Protein AF-A0A1Z5KJB8-F1 (afdb_monomer)

Sequence (67 aa):
MAEIEIPPFERYRGVDSYFGGSSPLSEGVGYLVVLGFGMFFSVFTTFLVFLNKHYGAKGDETSEHFK

Organism: Fistulifera solaris (NCBI:txid1519565)

pLDDT: mean 81.64, std 13.95, range [46.47, 98.25]

Structure (mmCIF, N/CA/C/O backbone):
data_AF-A0A1Z5KJB8-F1
#
_entry.id   AF-A0A1Z5KJB8-F1
#
loop_
_atom_site.group_PDB
_atom_site.id
_atom_site.type_symbol
_atom_site.label_atom_id
_atom_site.label_alt_id
_atom_site.label_comp_id
_atom_site.label_asym_id
_atom_site.label_entity_id
_atom_site.label_seq_id
_atom_site.pdbx_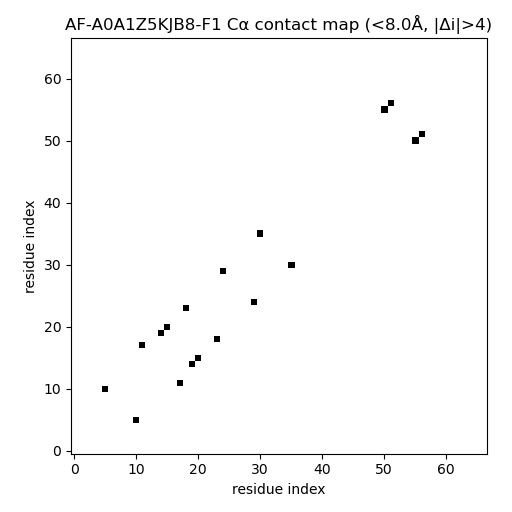PDB_ins_code
_atom_site.Cartn_x
_atom_site.Cartn_y
_atom_site.Cartn_z
_atom_site.occupancy
_atom_site.B_iso_or_equiv
_atom_site.auth_seq_id
_atom_site.auth_comp_id
_atom_site.auth_asym_id
_atom_site.auth_atom_id
_atom_site.pdbx_PDB_model_num
ATOM 1 N N . MET A 1 1 ? -43.281 16.346 17.624 1.00 46.47 1 MET A N 1
ATOM 2 C CA . MET A 1 1 ? -42.231 15.847 18.536 1.00 46.47 1 MET A CA 1
ATOM 3 C C . MET A 1 1 ? -40.960 16.555 18.112 1.00 46.47 1 MET A C 1
ATOM 5 O O . MET A 1 1 ? -40.585 16.397 16.962 1.00 46.47 1 MET A O 1
ATOM 9 N N . ALA A 1 2 ? -40.425 17.455 18.938 1.00 56.38 2 ALA A N 1
ATOM 10 C CA . ALA A 1 2 ? -39.230 18.220 18.587 1.00 56.38 2 ALA A CA 1
ATOM 11 C C . ALA A 1 2 ? -38.004 17.302 18.685 1.00 56.38 2 ALA A C 1
ATOM 13 O O . ALA A 1 2 ? -37.815 16.655 19.715 1.00 56.38 2 ALA A O 1
ATOM 14 N N . GLU A 1 3 ? -37.215 17.214 17.616 1.00 66.31 3 GLU A N 1
ATOM 15 C CA . GLU A 1 3 ? -35.915 16.548 17.652 1.00 66.31 3 GLU A CA 1
ATOM 16 C C . GLU A 1 3 ? -34.986 17.357 18.560 1.00 66.31 3 GLU A C 1
ATOM 18 O O . GLU A 1 3 ? -34.737 18.538 18.329 1.00 66.31 3 GLU A O 1
ATOM 23 N N . ILE A 1 4 ? -34.526 16.739 19.644 1.00 72.94 4 ILE A N 1
ATOM 24 C CA . ILE A 1 4 ? -33.569 17.353 20.561 1.00 72.94 4 ILE A CA 1
ATOM 25 C C . ILE A 1 4 ? -32.196 17.262 19.890 1.00 72.94 4 ILE A C 1
ATOM 27 O O . ILE A 1 4 ? -31.590 16.191 19.851 1.00 72.94 4 ILE A O 1
ATOM 31 N N . GLU A 1 5 ? -31.721 18.375 19.330 1.00 78.62 5 GLU A N 1
ATOM 32 C CA . GLU A 1 5 ? -30.378 18.474 18.759 1.00 78.62 5 GLU A CA 1
ATOM 33 C C . GLU A 1 5 ? -29.345 18.467 19.892 1.00 78.62 5 GLU A C 1
ATOM 35 O O . GLU A 1 5 ? -29.127 19.455 20.593 1.00 78.62 5 GLU A O 1
ATOM 40 N N . ILE A 1 6 ? -28.740 17.304 20.115 1.00 81.88 6 ILE A N 1
ATOM 41 C CA . ILE A 1 6 ? -27.645 17.146 21.071 1.00 81.88 6 ILE A CA 1
ATOM 42 C C . ILE A 1 6 ? -26.377 17.832 20.548 1.00 81.88 6 ILE A C 1
ATOM 44 O O . ILE A 1 6 ? -26.017 17.645 19.380 1.00 81.88 6 ILE A O 1
ATOM 48 N N . PRO A 1 7 ? -25.658 18.584 21.402 1.00 82.69 7 PRO A N 1
ATOM 49 C CA . PRO A 1 7 ? -24.451 19.274 20.988 1.00 82.69 7 PRO A CA 1
ATOM 50 C C . PRO A 1 7 ? -23.363 18.282 20.534 1.00 82.69 7 PRO A C 1
ATOM 52 O O . PRO A 1 7 ? -23.223 17.194 21.104 1.00 82.69 7 PRO A O 1
ATOM 55 N N 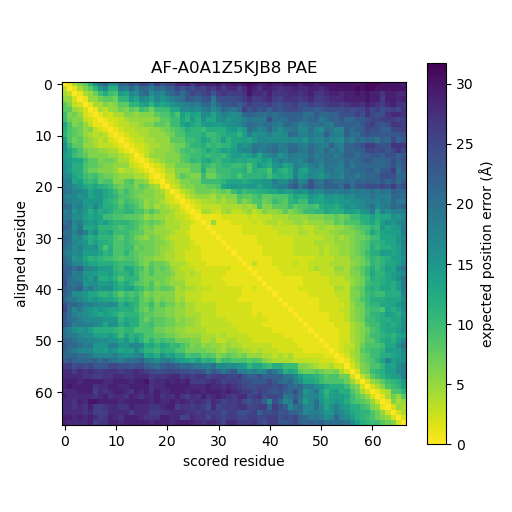. PRO A 1 8 ? -22.550 18.646 19.525 1.00 77.44 8 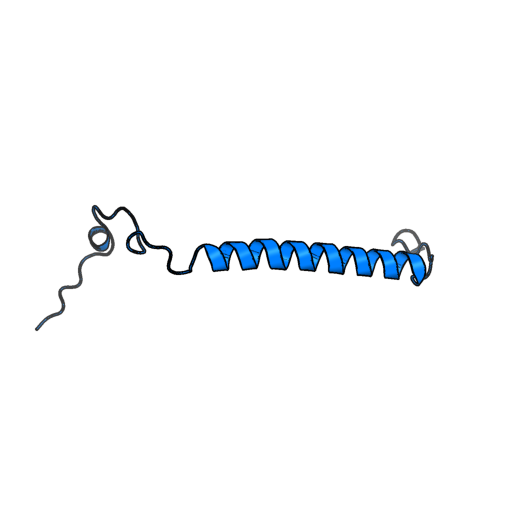PRO A N 1
ATOM 56 C CA . PRO A 1 8 ? -21.649 17.715 18.839 1.00 77.44 8 PRO A CA 1
ATOM 57 C C . PRO A 1 8 ? -20.586 17.084 19.749 1.00 77.44 8 PRO A C 1
ATOM 59 O O . PRO A 1 8 ? -20.136 15.973 19.478 1.00 77.44 8 PRO A O 1
ATOM 62 N N . PHE A 1 9 ? -20.214 17.750 20.845 1.00 77.62 9 PHE A N 1
ATOM 63 C CA . PHE A 1 9 ? -19.253 17.245 21.831 1.00 77.62 9 PHE A CA 1
ATOM 64 C C . PHE A 1 9 ? -19.831 16.182 22.781 1.00 77.62 9 PHE A C 1
ATOM 66 O O . PHE A 1 9 ? -19.073 15.403 23.353 1.00 77.62 9 PHE A O 1
ATOM 73 N N . GLU A 1 10 ? -21.155 16.105 22.938 1.00 83.50 10 GLU A N 1
ATOM 74 C CA . GLU A 1 10 ? -21.809 15.093 23.779 1.00 83.50 10 GLU A CA 1
ATOM 75 C C . GLU A 1 10 ? -22.096 13.799 22.994 1.00 83.50 10 GLU A C 1
ATOM 77 O O . GLU A 1 10 ? -22.205 12.726 23.583 1.00 83.50 10 GLU A O 1
ATOM 82 N N . ARG A 1 11 ? -22.167 13.883 21.654 1.00 77.12 11 ARG A N 1
ATOM 83 C CA . ARG A 1 11 ? -22.568 12.789 20.747 1.00 77.12 11 ARG A CA 1
ATOM 84 C C . ARG A 1 11 ? -21.698 11.526 20.856 1.00 77.12 11 ARG A C 1
ATOM 86 O O . ARG A 1 11 ? -22.185 10.441 20.559 1.00 77.12 11 ARG A O 1
ATOM 93 N N . TYR A 1 12 ? -20.444 11.659 21.292 1.00 76.12 12 TYR A N 1
ATOM 94 C CA . TYR A 1 12 ? -19.480 10.553 21.388 1.00 76.12 12 TYR A CA 1
ATOM 95 C C . TYR A 1 12 ? -18.802 10.453 22.763 1.00 76.12 12 TYR A C 1
ATOM 97 O O . TYR A 1 12 ? -17.728 9.866 22.901 1.00 76.12 12 TYR A O 1
ATOM 105 N N . ARG A 1 13 ? -19.409 11.027 23.806 1.00 82.19 13 ARG A N 1
ATOM 106 C CA . ARG A 1 13 ? -18.846 10.993 25.159 1.00 82.19 13 ARG A CA 1
ATOM 107 C C . ARG A 1 13 ? -18.901 9.569 25.730 1.00 82.19 13 ARG A C 1
ATOM 109 O O . ARG A 1 13 ? -19.981 9.023 25.919 1.00 82.19 13 ARG A O 1
ATOM 116 N N . GLY A 1 14 ? -17.737 8.991 26.040 1.00 80.06 14 GLY A N 1
ATOM 117 C CA . GLY A 1 14 ? -17.624 7.638 26.608 1.00 80.06 14 GLY A CA 1
ATOM 118 C C . GLY A 1 14 ? -17.698 6.498 25.586 1.00 80.06 14 GLY A C 1
ATOM 119 O O . GLY A 1 14 ? -17.908 5.356 25.980 1.00 80.06 14 GLY A O 1
ATOM 120 N N . VAL A 1 15 ? -17.546 6.799 24.292 1.00 78.75 15 VAL A N 1
ATOM 121 C CA . VAL A 1 15 ? -17.523 5.803 23.211 1.00 78.75 15 VAL A CA 1
ATOM 122 C C . VAL A 1 15 ? -16.078 5.596 22.754 1.00 78.75 15 VAL A C 1
ATOM 124 O O . VAL A 1 15 ? -15.399 6.562 22.417 1.00 78.75 15 VAL A O 1
ATOM 127 N N . ASP A 1 16 ? -15.615 4.346 22.700 1.00 80.31 16 ASP A N 1
ATOM 128 C CA . ASP A 1 16 ? -14.220 4.022 22.345 1.00 80.31 16 ASP A CA 1
ATOM 129 C C . ASP A 1 16 ? -13.925 4.140 20.839 1.00 80.31 16 ASP A C 1
ATOM 131 O O . ASP A 1 16 ? -12.773 4.120 20.407 1.00 80.31 16 ASP A O 1
ATOM 135 N N . SER A 1 17 ? -14.963 4.250 20.008 1.00 79.06 17 SER A N 1
ATOM 136 C CA . SER A 1 17 ? -14.824 4.323 18.557 1.00 79.06 17 SER A CA 1
ATOM 137 C C . SER A 1 17 ? -15.954 5.118 17.922 1.00 79.06 17 SER A C 1
ATOM 139 O O . SER A 1 17 ? -17.132 4.856 18.164 1.00 79.06 17 SER A O 1
ATOM 141 N N . TYR A 1 18 ? -15.583 6.03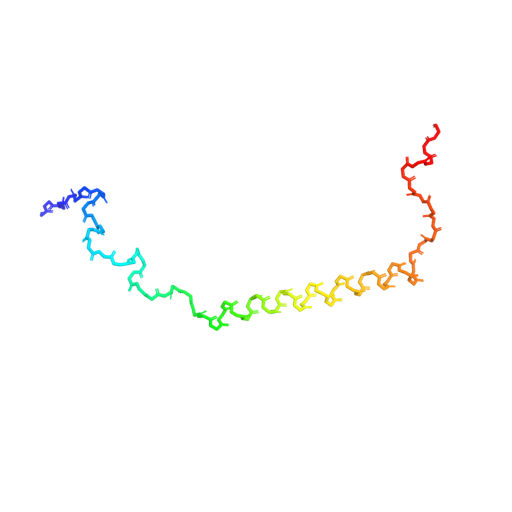0 17.021 1.00 74.62 18 TYR A N 1
ATOM 142 C CA . TYR A 1 18 ? -16.517 6.772 16.171 1.00 74.62 18 TYR A CA 1
ATOM 143 C C . TYR A 1 18 ? -17.337 5.852 15.246 1.00 74.62 18 TYR A C 1
ATOM 145 O O . TYR A 1 18 ? -18.475 6.165 14.910 1.00 74.62 18 TYR A O 1
ATOM 153 N N . PHE A 1 19 ? -16.780 4.697 14.861 1.00 76.25 19 PHE A N 1
ATOM 154 C CA . PHE A 1 19 ? -17.413 3.720 13.964 1.00 76.25 19 PHE A CA 1
ATOM 155 C C . PHE A 1 19 ? -18.070 2.543 14.707 1.00 76.25 19 PHE A C 1
ATOM 157 O O . PHE A 1 19 ? -18.436 1.551 14.083 1.00 76.25 19 PHE A O 1
ATOM 164 N N . GLY A 1 20 ? -18.209 2.615 16.035 1.00 76.31 20 GLY A N 1
ATOM 165 C CA . GLY A 1 20 ? -18.844 1.549 16.819 1.00 76.31 20 GLY A CA 1
ATOM 166 C C . GLY A 1 20 ? -17.973 0.303 17.032 1.00 76.31 20 GLY A C 1
ATOM 167 O O . GLY A 1 20 ? -18.493 -0.760 17.350 1.00 76.31 20 GLY A O 1
ATOM 168 N N . GLY A 1 21 ? -16.652 0.415 16.867 1.00 76.50 21 GLY A N 1
ATOM 169 C CA . GLY A 1 21 ? -15.681 -0.627 17.234 1.00 76.50 21 GLY A CA 1
ATOM 170 C C . GLY A 1 21 ? -15.445 -1.709 16.175 1.00 76.50 21 GLY A C 1
ATOM 171 O O . GLY A 1 21 ? -14.411 -2.370 16.210 1.00 76.50 21 GLY A O 1
ATOM 172 N N . SER A 1 22 ? -16.335 -1.852 15.194 1.00 76.31 22 SER A N 1
ATOM 173 C CA . SER A 1 22 ? -16.145 -2.723 14.029 1.00 76.31 22 SER A CA 1
ATOM 174 C C . SER A 1 22 ? -15.699 -1.917 12.811 1.00 76.31 22 SER A C 1
ATOM 176 O O . SER A 1 22 ? -16.324 -0.914 12.467 1.00 76.31 22 SER A O 1
ATOM 178 N N . SER A 1 23 ? -14.637 -2.364 12.134 1.00 79.38 23 SER A N 1
ATOM 179 C CA . SER A 1 23 ? -14.203 -1.752 10.874 1.00 79.38 23 SER A CA 1
ATOM 180 C C . SER A 1 23 ? -15.337 -1.808 9.837 1.00 79.38 23 SER A C 1
ATOM 182 O O . SER A 1 23 ? -15.910 -2.883 9.638 1.00 79.38 23 SER A O 1
ATOM 184 N N . PRO A 1 24 ? -15.656 -0.697 9.144 1.00 81.25 24 PRO A N 1
ATOM 185 C CA . PRO A 1 24 ? -16.707 -0.669 8.123 1.00 81.25 24 PRO A CA 1
ATOM 186 C C . PRO A 1 24 ? -16.378 -1.545 6.906 1.00 81.25 24 PRO A C 1
ATOM 188 O O . PRO A 1 24 ? -17.265 -1.881 6.125 1.00 81.25 24 PRO A O 1
ATOM 191 N N . LEU A 1 25 ? -15.106 -1.921 6.744 1.00 83.00 25 LEU A N 1
ATOM 192 C CA . LEU A 1 25 ? -14.639 -2.819 5.701 1.00 83.00 25 LEU A CA 1
ATOM 193 C C . LEU A 1 25 ? -13.965 -4.042 6.323 1.00 83.00 25 LEU A C 1
ATOM 195 O O . LEU A 1 25 ? -13.218 -3.922 7.296 1.00 83.00 25 LEU A O 1
ATOM 199 N N . SER A 1 26 ? -14.210 -5.212 5.733 1.00 89.62 26 SER A N 1
ATOM 200 C CA . SER A 1 26 ? -13.557 -6.451 6.150 1.00 89.62 26 SER A CA 1
ATOM 201 C C . SER A 1 26 ? -12.039 -6.312 6.058 1.00 89.62 26 SER A C 1
ATOM 203 O O . SER A 1 26 ? -11.496 -5.896 5.034 1.00 89.62 26 SER A O 1
ATOM 205 N N . GLU A 1 27 ? -11.351 -6.721 7.118 1.00 90.38 27 GLU A N 1
ATOM 206 C CA . GLU A 1 27 ? -9.891 -6.721 7.191 1.00 90.38 27 GLU A CA 1
ATOM 207 C C . GLU A 1 27 ? -9.257 -7.532 6.048 1.00 90.38 27 GLU A C 1
ATOM 209 O O . GLU A 1 27 ? -8.259 -7.117 5.461 1.00 90.38 27 GLU A O 1
ATOM 214 N N . GLY A 1 28 ? -9.905 -8.629 5.632 1.00 93.62 28 GLY A N 1
ATOM 215 C CA . GLY A 1 28 ? -9.475 -9.436 4.488 1.00 93.62 28 GLY A CA 1
ATOM 216 C C . GLY A 1 28 ? -9.490 -8.670 3.162 1.00 93.62 28 GLY A C 1
ATOM 217 O O . GLY A 1 28 ? -8.595 -8.854 2.337 1.00 93.62 28 GLY A O 1
ATOM 218 N N . VAL A 1 29 ? -10.452 -7.759 2.971 1.00 94.50 29 VAL A N 1
ATOM 219 C CA . VAL A 1 29 ? -10.470 -6.861 1.804 1.00 94.50 29 VAL A CA 1
ATOM 220 C C . VAL A 1 29 ? -9.309 -5.872 1.891 1.00 94.50 29 VAL A C 1
ATOM 222 O O . VAL A 1 29 ? -8.645 -5.634 0.886 1.00 94.50 29 VAL A O 1
ATOM 225 N N . GLY A 1 30 ? -9.008 -5.360 3.088 1.00 93.00 30 GLY A N 1
ATOM 226 C CA . GLY A 1 30 ? -7.833 -4.517 3.324 1.00 93.00 30 GLY A CA 1
ATOM 227 C C . GLY A 1 30 ? -6.530 -5.207 2.911 1.00 93.00 30 GLY A C 1
ATOM 228 O O . GLY A 1 30 ? -5.750 -4.646 2.140 1.00 93.00 30 GLY A O 1
ATOM 229 N N . TYR A 1 31 ? -6.328 -6.455 3.340 1.00 95.81 31 TYR 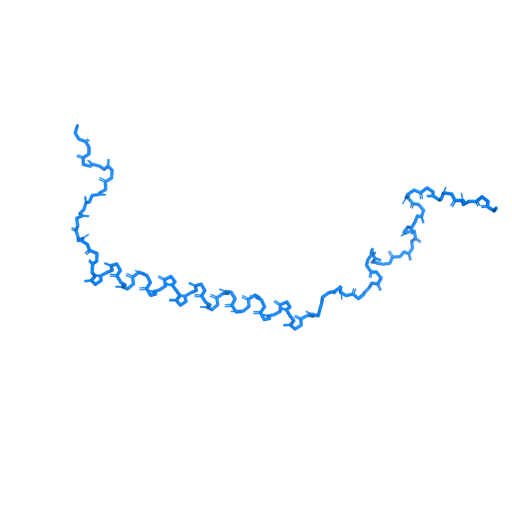A N 1
ATOM 230 C CA . TYR A 1 31 ? -5.153 -7.243 2.959 1.00 95.81 31 TYR A CA 1
ATOM 231 C C . TYR A 1 31 ? -5.075 -7.516 1.459 1.00 95.81 31 TYR A C 1
ATOM 233 O O . TYR A 1 31 ? -4.004 -7.369 0.870 1.00 95.81 31 TYR A O 1
ATOM 241 N N . LEU A 1 32 ? -6.195 -7.880 0.829 1.00 96.94 32 LEU A N 1
ATOM 242 C CA . LEU A 1 32 ? -6.245 -8.122 -0.612 1.00 96.94 32 LEU A CA 1
ATOM 243 C C . LEU A 1 32 ? -5.842 -6.867 -1.386 1.00 96.94 32 LEU A C 1
ATOM 245 O O . LEU A 1 32 ? -5.020 -6.953 -2.294 1.00 96.94 32 LEU A O 1
ATOM 249 N N . VAL A 1 33 ? -6.366 -5.702 -1.000 1.00 96.25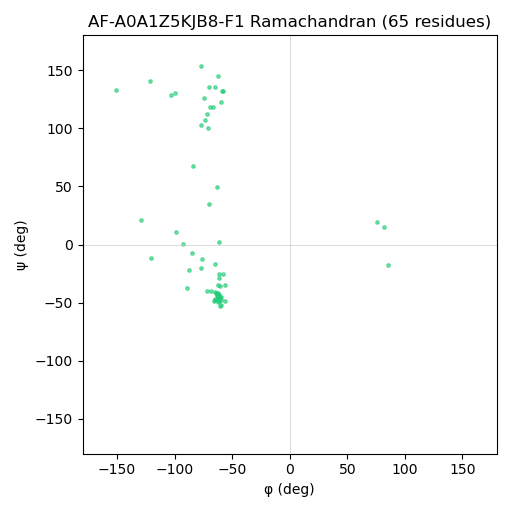 33 VAL A N 1
ATOM 250 C CA . VAL A 1 33 ? -6.025 -4.427 -1.639 1.00 96.25 33 VAL A CA 1
ATOM 251 C C . VAL A 1 33 ? -4.531 -4.147 -1.493 1.00 96.25 33 VAL A C 1
ATOM 253 O O . VAL A 1 33 ? -3.855 -3.954 -2.500 1.00 96.25 33 VAL A O 1
ATOM 256 N N . VAL A 1 34 ? -3.984 -4.184 -0.277 1.00 96.62 34 VAL A N 1
ATOM 257 C CA . VAL A 1 34 ? -2.569 -3.846 -0.043 1.00 96.62 34 VAL A CA 1
ATOM 258 C C . VAL A 1 34 ? -1.629 -4.808 -0.777 1.00 96.62 34 VAL A C 1
ATOM 260 O O . VAL A 1 34 ? -0.735 -4.368 -1.502 1.00 96.62 34 VAL A O 1
ATOM 263 N N . LEU A 1 35 ? -1.840 -6.117 -0.630 1.00 98.00 35 LEU A N 1
ATOM 264 C CA . LEU A 1 35 ? -0.974 -7.127 -1.239 1.00 98.00 35 LEU A CA 1
ATOM 265 C C . LEU A 1 35 ? -1.159 -7.204 -2.757 1.00 98.00 35 LEU A C 1
ATOM 267 O O . LEU A 1 35 ? -0.177 -7.320 -3.489 1.00 98.00 35 LEU A O 1
ATOM 271 N N . GLY A 1 36 ? -2.399 -7.109 -3.236 1.00 97.44 36 GLY A N 1
ATOM 272 C CA . GLY A 1 36 ? -2.733 -7.164 -4.656 1.00 97.44 36 GLY A CA 1
ATOM 273 C C . GLY A 1 36 ? -2.172 -5.974 -5.425 1.00 97.44 36 GLY A C 1
ATOM 274 O O . GLY A 1 36 ? -1.490 -6.169 -6.431 1.00 97.44 36 GLY A O 1
ATOM 275 N N . PHE A 1 37 ? -2.382 -4.750 -4.929 1.00 97.38 37 PHE A N 1
ATOM 276 C CA . PHE A 1 37 ? -1.797 -3.560 -5.550 1.00 97.38 37 PHE A CA 1
ATOM 277 C C . PHE A 1 37 ? -0.271 -3.575 -5.478 1.00 97.38 37 PHE A C 1
ATOM 279 O O . PHE A 1 37 ? 0.371 -3.261 -6.478 1.00 97.38 37 PHE A O 1
ATOM 286 N N . GLY A 1 38 ? 0.313 -3.983 -4.346 1.00 97.50 38 GLY A N 1
ATOM 287 C CA . GLY A 1 38 ? 1.765 -4.096 -4.203 1.00 97.50 38 GLY A CA 1
ATOM 288 C C . GLY A 1 38 ? 2.368 -5.072 -5.214 1.00 97.50 38 GLY A C 1
ATOM 289 O O . GLY A 1 38 ? 3.258 -4.702 -5.977 1.00 97.50 38 GLY A O 1
ATOM 290 N N . MET A 1 39 ? 1.831 -6.292 -5.287 1.00 98.25 39 MET A N 1
ATOM 291 C CA . MET A 1 39 ? 2.289 -7.311 -6.233 1.00 98.25 39 MET A CA 1
ATOM 292 C C . MET A 1 39 ? 2.117 -6.856 -7.685 1.00 98.25 39 MET A C 1
ATOM 294 O O . MET A 1 39 ? 3.062 -6.952 -8.468 1.00 98.25 39 MET A O 1
ATOM 298 N N . PHE A 1 40 ? 0.938 -6.341 -8.049 1.00 98.06 40 PHE A N 1
ATOM 299 C CA . PHE A 1 40 ? 0.680 -5.862 -9.405 1.00 98.06 40 PHE A CA 1
ATOM 300 C C . PHE A 1 40 ? 1.641 -4.735 -9.788 1.00 98.06 40 PHE A C 1
ATOM 302 O O . PHE A 1 40 ? 2.259 -4.797 -10.848 1.00 98.06 40 PHE A O 1
ATOM 309 N N . PHE A 1 41 ? 1.820 -3.741 -8.916 1.00 97.31 41 PHE A N 1
ATOM 310 C CA . PHE A 1 41 ? 2.719 -2.620 -9.165 1.00 97.31 41 PHE A CA 1
ATOM 311 C C . PHE A 1 41 ? 4.166 -3.084 -9.331 1.00 97.31 41 PHE A C 1
ATOM 313 O O . PHE A 1 41 ? 4.830 -2.677 -10.284 1.00 97.31 41 PHE A O 1
ATOM 320 N N . SER A 1 42 ? 4.651 -3.982 -8.469 1.00 98.12 42 SER A N 1
ATOM 321 C CA . SER A 1 42 ? 6.001 -4.540 -8.586 1.00 98.12 42 SER A CA 1
ATOM 322 C C . SER A 1 42 ? 6.199 -5.303 -9.896 1.00 98.12 42 SER A C 1
ATOM 324 O O . SER A 1 42 ? 7.188 -5.071 -10.592 1.00 98.12 42 SER A O 1
ATOM 326 N N . VAL A 1 43 ? 5.262 -6.178 -10.273 1.00 98.25 43 VAL A N 1
ATOM 327 C CA . VAL A 1 43 ? 5.351 -6.948 -11.525 1.00 98.25 43 VAL A CA 1
ATOM 328 C C . VAL A 1 43 ? 5.286 -6.021 -12.735 1.00 98.25 43 VAL A C 1
ATOM 330 O O . VAL A 1 43 ? 6.119 -6.120 -13.634 1.00 98.25 43 VAL A O 1
ATOM 333 N N . PHE A 1 44 ? 4.332 -5.093 -12.747 1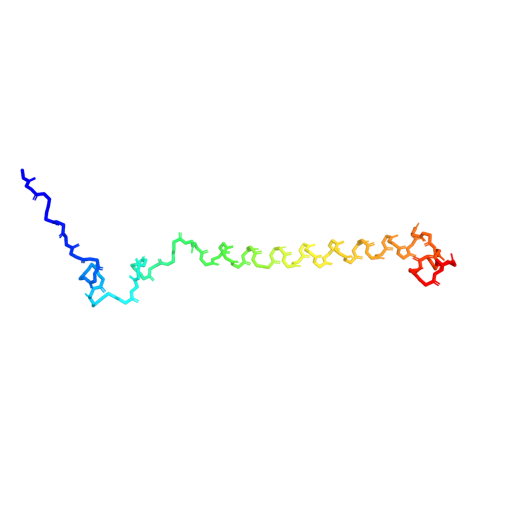.00 97.62 44 PHE A N 1
ATOM 334 C CA . PHE A 1 44 ? 4.109 -4.182 -13.862 1.00 97.62 44 PHE A CA 1
ATOM 335 C C . PHE A 1 44 ? 5.289 -3.230 -14.075 1.00 97.62 44 PHE A C 1
ATOM 337 O O . PHE A 1 44 ? 5.787 -3.104 -15.192 1.00 97.62 44 PHE A O 1
ATOM 344 N N . THR A 1 45 ? 5.795 -2.602 -13.013 1.00 96.38 45 THR A N 1
ATOM 345 C CA . THR A 1 45 ? 6.964 -1.711 -13.108 1.00 96.38 45 THR A CA 1
ATOM 346 C C . THR A 1 45 ? 8.220 -2.468 -13.522 1.00 96.38 45 THR A C 1
ATOM 348 O O . THR A 1 45 ? 8.952 -1.998 -14.391 1.00 96.38 45 THR A O 1
ATOM 351 N N . THR A 1 46 ? 8.437 -3.674 -12.991 1.00 96.75 46 THR A N 1
ATOM 352 C CA . THR A 1 46 ? 9.554 -4.533 -13.413 1.00 96.75 46 THR A CA 1
ATOM 353 C C . THR A 1 46 ? 9.443 -4.896 -14.892 1.00 96.75 46 THR A C 1
ATOM 355 O O . THR A 1 46 ? 10.432 -4.823 -15.621 1.00 96.75 46 THR A O 1
ATOM 358 N N . PHE A 1 47 ? 8.242 -5.238 -15.360 1.00 96.56 47 PHE A N 1
ATOM 359 C CA . PHE A 1 47 ? 7.982 -5.508 -16.769 1.00 96.56 47 PHE A CA 1
ATOM 360 C C . PHE A 1 47 ? 8.273 -4.286 -17.649 1.00 96.56 47 PHE A C 1
ATOM 362 O O . PHE A 1 47 ? 8.960 -4.423 -18.658 1.00 96.56 47 PHE A O 1
ATOM 369 N N . LEU A 1 48 ? 7.834 -3.087 -17.254 1.00 94.75 48 LEU A N 1
ATOM 370 C CA . LEU A 1 48 ? 8.132 -1.851 -17.985 1.00 94.75 48 LEU A CA 1
ATOM 371 C C . LEU A 1 48 ? 9.634 -1.546 -18.036 1.00 94.75 48 LEU A C 1
ATOM 373 O O . LEU A 1 48 ? 10.146 -1.191 -19.096 1.00 94.75 48 LEU A O 1
ATOM 377 N N . VAL A 1 49 ? 10.353 -1.720 -16.924 1.00 93.12 49 VAL A N 1
ATOM 378 C CA . VAL A 1 49 ? 11.815 -1.540 -16.867 1.00 93.12 49 VAL A CA 1
ATOM 379 C C . VAL A 1 49 ? 12.515 -2.545 -17.779 1.00 93.12 49 VAL A C 1
ATOM 381 O O . VAL A 1 49 ? 13.444 -2.186 -18.501 1.00 93.12 49 VAL A O 1
ATOM 384 N N . PHE A 1 50 ? 12.053 -3.796 -17.794 1.00 92.38 50 PHE A N 1
ATOM 385 C CA . PHE A 1 50 ? 12.569 -4.817 -18.698 1.00 92.38 50 PHE A CA 1
ATOM 386 C C . PHE A 1 50 ? 12.327 -4.452 -20.168 1.00 92.38 50 PHE A C 1
ATOM 388 O O . PHE A 1 50 ? 13.245 -4.545 -20.984 1.00 92.38 50 PHE A O 1
ATOM 395 N N . LEU A 1 51 ? 11.119 -3.990 -20.498 1.00 92.31 51 LEU A N 1
ATOM 396 C CA . LEU A 1 51 ? 10.757 -3.568 -21.848 1.00 92.31 51 LEU A CA 1
ATOM 397 C C . LEU A 1 51 ? 11.595 -2.370 -22.302 1.00 92.31 51 LEU A C 1
ATOM 399 O O . LEU A 1 51 ? 12.112 -2.378 -23.415 1.00 92.31 51 LEU A O 1
ATOM 403 N N . ASN A 1 52 ? 11.799 -1.386 -21.426 1.00 87.81 52 ASN A N 1
ATOM 404 C CA . ASN A 1 52 ? 12.676 -0.247 -21.683 1.00 87.81 52 ASN A CA 1
ATOM 405 C C . ASN A 1 52 ? 14.128 -0.708 -21.899 1.00 87.81 52 ASN A C 1
ATOM 407 O O . ASN A 1 52 ? 14.746 -0.356 -22.895 1.00 87.81 52 ASN A O 1
ATOM 411 N N . LYS A 1 53 ? 14.653 -1.599 -21.054 1.00 84.31 53 LYS A N 1
ATOM 412 C CA . LYS A 1 53 ? 16.010 -2.139 -21.226 1.00 84.31 53 LYS A CA 1
ATOM 413 C C . LYS A 1 53 ? 16.200 -2.883 -22.554 1.00 84.31 53 LYS A C 1
ATOM 415 O O . LYS A 1 53 ? 17.300 -2.862 -23.104 1.00 84.31 53 LYS A O 1
ATOM 420 N N . HIS A 1 54 ? 15.179 -3.596 -23.028 1.00 86.38 54 HIS A N 1
ATOM 421 C CA . HIS A 1 54 ? 15.287 -4.438 -24.221 1.00 86.38 54 HIS A CA 1
ATOM 422 C C . HIS A 1 54 ? 14.958 -3.695 -25.525 1.00 86.38 54 HIS A C 1
ATOM 424 O O . HIS A 1 54 ? 15.603 -3.942 -26.540 1.00 86.38 54 HIS A O 1
ATOM 430 N N . TYR A 1 55 ? 13.979 -2.789 -25.497 1.00 86.06 55 TYR A N 1
ATOM 431 C CA . TYR A 1 55 ? 13.439 -2.115 -26.684 1.00 86.06 55 TYR A CA 1
ATOM 432 C C . TYR A 1 55 ? 13.566 -0.588 -26.648 1.00 86.06 55 TYR A C 1
ATOM 434 O O . TYR A 1 55 ? 13.330 0.067 -27.661 1.00 86.06 55 TYR A O 1
ATOM 442 N N . GLY A 1 56 ? 13.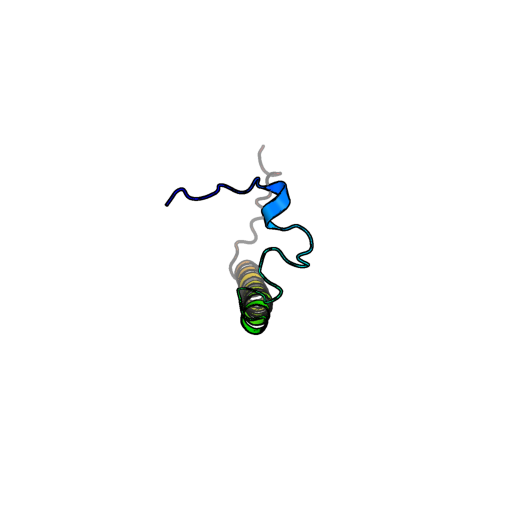912 -0.004 -25.502 1.00 75.88 56 GLY A N 1
ATOM 443 C CA . GLY A 1 56 ? 14.168 1.425 -25.386 1.00 75.88 56 GLY A CA 1
ATOM 444 C C . GLY A 1 56 ? 15.389 1.814 -26.210 1.00 75.88 56 GLY A C 1
ATOM 445 O O . GLY A 1 56 ? 16.421 1.138 -26.193 1.00 75.88 56 GLY A O 1
ATOM 446 N N . ALA A 1 57 ? 15.272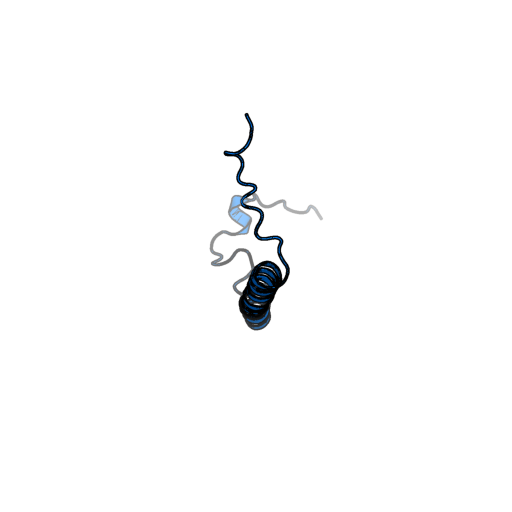 2.916 -26.950 1.00 63.66 57 ALA A N 1
ATOM 447 C CA . ALA A 1 57 ? 16.427 3.526 -27.581 1.00 63.66 57 ALA A CA 1
ATOM 448 C C . ALA A 1 57 ? 17.425 3.902 -26.476 1.00 63.66 57 ALA A C 1
ATOM 450 O O . ALA A 1 57 ? 17.089 4.669 -25.578 1.00 63.66 57 ALA A O 1
ATOM 451 N N . LYS A 1 58 ? 18.656 3.382 -26.553 1.00 61.84 58 LYS A N 1
ATOM 452 C CA . LYS A 1 58 ? 19.796 3.783 -25.706 1.00 61.84 58 LYS A CA 1
ATOM 453 C C . LYS A 1 58 ? 20.290 5.197 -26.056 1.00 61.84 58 LYS A C 1
ATOM 455 O O . LYS A 1 58 ? 21.491 5.432 -26.117 1.00 61.84 58 LYS A O 1
ATOM 460 N N . GLY A 1 59 ? 19.379 6.093 -26.425 1.00 58.09 59 GLY A N 1
ATOM 461 C CA . GLY A 1 59 ? 19.708 7.495 -26.590 1.00 58.09 59 GLY A CA 1
ATOM 462 C C . GLY A 1 59 ? 19.916 8.042 -25.194 1.00 58.09 59 GLY A C 1
ATOM 463 O O . GLY A 1 59 ? 18.962 8.084 -24.419 1.00 58.09 59 GLY A O 1
ATOM 464 N N . ASP A 1 60 ? 21.152 8.412 -24.884 1.00 57.94 60 ASP A N 1
ATOM 465 C CA . ASP A 1 60 ? 21.532 9.215 -23.723 1.00 57.94 60 ASP A CA 1
ATOM 466 C C . ASP A 1 60 ? 20.887 10.613 -23.814 1.00 57.94 60 ASP A C 1
ATOM 468 O O . ASP A 1 60 ? 21.553 11.623 -23.690 1.00 57.94 60 ASP A O 1
ATOM 472 N N . GLU A 1 61 ? 19.584 10.728 -24.067 1.00 61.56 61 GLU A N 1
ATOM 473 C CA . GLU A 1 61 ? 18.887 12.014 -24.090 1.00 61.56 61 GLU A CA 1
ATOM 474 C C . GLU A 1 61 ? 18.504 12.367 -22.652 1.00 61.56 61 GLU A C 1
ATOM 476 O O . GLU A 1 61 ? 17.345 12.338 -22.232 1.00 61.56 61 GLU A O 1
ATOM 481 N N . THR A 1 62 ? 19.541 12.634 -21.863 1.00 64.62 62 THR A N 1
ATOM 482 C CA . THR A 1 62 ? 19.434 13.374 -20.612 1.00 64.62 62 THR A CA 1
ATOM 483 C C . THR A 1 62 ? 19.304 14.866 -20.932 1.00 64.62 62 THR A C 1
ATOM 485 O O . THR A 1 62 ? 19.800 15.351 -21.950 1.00 64.62 62 THR A O 1
ATOM 488 N N . SER A 1 63 ? 18.673 15.636 -20.046 1.00 60.16 63 SER A N 1
ATOM 489 C CA . SER A 1 63 ? 18.517 17.096 -20.177 1.00 60.16 63 SER A CA 1
ATOM 490 C C . SER A 1 63 ? 19.843 17.878 -20.211 1.00 60.16 63 SER A C 1
ATOM 492 O O . SER A 1 63 ? 19.837 19.103 -20.258 1.00 60.16 63 SER A O 1
ATOM 494 N N . GLU A 1 64 ? 20.982 17.190 -20.173 1.00 53.84 64 GLU A N 1
ATOM 495 C CA . GLU A 1 64 ? 22.335 17.746 -20.245 1.00 53.84 64 GLU A CA 1
ATOM 496 C C . GLU A 1 64 ? 22.816 17.973 -21.695 1.00 53.84 64 GLU A C 1
ATOM 498 O O . GLU A 1 64 ? 23.856 18.592 -21.902 1.00 53.84 64 GLU A O 1
ATOM 503 N N . HIS A 1 65 ? 22.056 17.529 -22.707 1.00 59.84 65 HIS A N 1
ATOM 504 C CA . HIS A 1 65 ? 22.386 17.700 -24.133 1.00 59.84 65 HIS A CA 1
ATOM 505 C C . HIS A 1 65 ? 21.788 18.950 -24.795 1.00 59.84 65 HIS A C 1
ATOM 507 O O . HIS A 1 65 ? 22.026 19.199 -25.980 1.00 59.84 65 HIS A O 1
ATOM 513 N N . PHE A 1 66 ? 21.049 19.774 -24.052 1.00 62.06 66 PHE A N 1
ATOM 514 C CA . PHE A 1 66 ? 20.607 21.075 -24.550 1.00 62.06 66 PHE A CA 1
ATOM 515 C C . PHE A 1 66 ? 21.800 22.049 -24.583 1.00 62.06 66 PHE A C 1
ATOM 517 O O . PHE A 1 66 ? 22.278 22.486 -23.537 1.00 62.06 66 PHE A O 1
ATOM 524 N N . LYS A 1 67 ? 22.291 22.361 -25.791 1.00 57.66 67 LYS A N 1
ATOM 525 C CA . LYS A 1 67 ? 23.251 23.445 -26.062 1.00 57.66 67 LYS A CA 1
ATOM 526 C C . LYS A 1 67 ? 22.538 24.780 -26.250 1.00 57.66 67 LYS A C 1
ATOM 528 O O . LYS A 1 67 ? 21.475 24.777 -26.909 1.00 57.66 67 LYS A O 1
#

Solvent-accessible surface area (backbone atoms only — not comparable to full-atom values): 4479 Å² total; per-residue (Å²): 134,83,82,80,83,72,57,80,81,63,77,58,68,93,55,96,41,99,70,73,78,54,73,96,59,60,65,68,58,53,49,48,51,56,52,49,52,50,52,50,50,53,53,52,53,50,49,51,52,49,48,42,73,74,69,45,76,87,67,85,79,52,91,82,73,75,127

Mean predicted aligned error: 12.62 Å

Foldseek 3Di:
DDDDDDDPVVPCPPPPDPVNPDDPDDVVVVVCVVVVCVVCVVVVVVVVVVCCVVPNDPPPPDVVPDD

Secondary structure (DSSP, 8-state):
-------TTTTTTT-S-TTTTS-SS-HHHHHHHHHHHHHHHHHHHHHHHHHHHHHS------GGG--

Radius of gyration: 26.5 Å; Cα contacts (8 Å, |Δi|>4): 9; chains: 1; bounding box: 66×33×54 Å